Protein AF-A0A174PQ13-F1 (afdb_monomer)

Solvent-accessible surface area (backbone atoms only — not comparable to full-atom values): 3410 Å² total; per-residue (Å²): 140,51,42,50,70,56,51,54,54,50,54,55,48,52,41,53,77,70,67,51,51,72,66,56,50,50,53,54,50,54,52,50,51,54,51,53,52,46,37,38,72,75,70,66,43,61,40,53,87,72,66,49,74,90,75,67,126

Sequence (57 aa):
MFLLEDLLKEFKYDMKIRNLTPRTIKTSYNSTVKFLKYYENKLKIIELEEIIHLHIK

Secondary structure (DSSP, 8-state):
--BHHHHHHHHHHHHHHTT--HHHHHHHHHHHHHHHHHIIIII---BGGG--GGG--

Organism: NCBI:txid1561

Radius of gyration: 12.11 Å; Cα contacts (8 Å, |Δi|>4): 33; chains: 1; bounding box: 27×22×31 Å

Foldseek 3Di:
DAFLVNVLVVLLVVCVVVVHDPVVSVVVSVVSVVVQVCCCPPVVDGHPVPDDPVSPD

pLDDT: mean 90.62, std 7.03, range [63.38, 97.88]

Structure (mmCIF, N/CA/C/O backbone):
data_AF-A0A174PQ13-F1
#
_entry.id   AF-A0A174PQ13-F1
#
loop_
_atom_site.group_PDB
_atom_site.id
_atom_site.type_symbol
_atom_site.label_atom_id
_atom_site.label_alt_id
_atom_site.label_comp_id
_atom_site.label_asym_id
_atom_site.label_entity_id
_atom_site.label_seq_id
_atom_site.pdbx_PDB_ins_code
_atom_site.Cartn_x
_atom_site.Cartn_y
_atom_site.Cartn_z
_atom_site.occupancy
_atom_site.B_iso_or_equiv
_atom_site.auth_seq_id
_atom_site.auth_comp_id
_atom_site.auth_asym_id
_atom_site.auth_atom_id
_atom_site.pdbx_PDB_model_num
ATOM 1 N N . MET A 1 1 ? -16.445 -7.351 -0.323 1.00 68.81 1 MET A N 1
ATOM 2 C CA . MET A 1 1 ? -15.687 -6.985 0.874 1.00 68.81 1 MET A CA 1
ATOM 3 C C . MET A 1 1 ? -14.225 -7.112 0.535 1.00 68.81 1 MET A C 1
ATOM 5 O O . MET A 1 1 ? -13.708 -8.223 0.455 1.00 68.81 1 MET A O 1
ATOM 9 N N . PHE A 1 2 ? -13.627 -5.988 0.161 1.00 82.69 2 PHE A N 1
ATOM 10 C CA . PHE A 1 2 ? -12.298 -5.937 -0.423 1.00 82.69 2 PHE A CA 1
ATOM 11 C C . PHE A 1 2 ? -11.333 -5.308 0.579 1.00 82.69 2 PHE A C 1
ATOM 13 O O . PHE A 1 2 ? -11.487 -4.145 0.954 1.00 82.69 2 PHE A O 1
ATOM 20 N N . LEU A 1 3 ? -10.348 -6.077 1.045 1.00 91.38 3 LEU A N 1
ATOM 21 C CA . LEU A 1 3 ? -9.411 -5.598 2.058 1.00 91.38 3 LEU A CA 1
ATOM 22 C C . LEU A 1 3 ? -8.463 -4.554 1.467 1.00 91.38 3 LEU A C 1
ATOM 24 O O . LEU A 1 3 ? -7.983 -4.681 0.336 1.00 91.38 3 LEU A O 1
ATOM 28 N N . LEU A 1 4 ? -8.113 -3.547 2.269 1.00 89.56 4 LEU A N 1
ATOM 29 C CA . LEU A 1 4 ? -7.146 -2.521 1.867 1.00 89.56 4 LEU A CA 1
ATOM 30 C C . LEU A 1 4 ? -5.776 -3.118 1.500 1.00 89.56 4 LEU A C 1
ATOM 32 O O . LEU A 1 4 ? -5.072 -2.597 0.633 1.00 89.56 4 LEU A O 1
ATOM 36 N N . GLU A 1 5 ? -5.399 -4.244 2.106 1.00 88.06 5 GLU A N 1
ATOM 37 C CA . GLU A 1 5 ? -4.177 -4.965 1.742 1.00 88.06 5 GLU A CA 1
ATOM 38 C C . GLU A 1 5 ? -4.227 -5.562 0.330 1.00 88.06 5 GLU A C 1
ATOM 40 O O . GLU A 1 5 ? -3.217 -5.551 -0.381 1.00 88.06 5 GLU A O 1
ATOM 45 N N . ASP A 1 6 ? -5.386 -6.063 -0.095 1.00 91.62 6 ASP A N 1
ATOM 46 C CA . ASP A 1 6 ? -5.561 -6.642 -1.426 1.00 91.62 6 ASP A CA 1
ATOM 47 C C . ASP A 1 6 ? -5.578 -5.549 -2.499 1.00 91.62 6 ASP A C 1
ATOM 49 O O . ASP A 1 6 ? -4.904 -5.686 -3.524 1.00 91.62 6 ASP A O 1
ATOM 53 N N . LEU A 1 7 ? -6.175 -4.390 -2.194 1.00 91.12 7 LEU A N 1
ATOM 54 C CA . LEU A 1 7 ? -6.065 -3.179 -3.014 1.00 91.12 7 LEU A CA 1
ATOM 55 C C . LEU A 1 7 ? -4.613 -2.783 -3.262 1.00 91.12 7 LEU A C 1
ATOM 57 O O . LEU A 1 7 ? -4.241 -2.415 -4.375 1.00 91.12 7 LEU A O 1
ATOM 61 N N . LEU A 1 8 ? -3.762 -2.870 -2.243 1.00 93.00 8 LEU A N 1
ATOM 62 C CA . LEU A 1 8 ? -2.359 -2.500 -2.373 1.00 93.00 8 LEU A CA 1
ATOM 63 C C . LEU A 1 8 ? -1.597 -3.438 -3.334 1.00 93.00 8 LEU A C 1
ATOM 65 O O . LEU A 1 8 ? -0.703 -2.992 -4.068 1.00 93.00 8 LEU A O 1
ATOM 69 N N . LYS A 1 9 ? -1.948 -4.732 -3.350 1.00 93.12 9 LYS A N 1
ATOM 70 C CA . LYS A 1 9 ? -1.381 -5.724 -4.278 1.00 93.12 9 LYS A CA 1
ATOM 71 C C . LYS A 1 9 ? -1.827 -5.440 -5.710 1.00 93.12 9 LYS A C 1
ATOM 73 O O . LYS A 1 9 ? -0.970 -5.375 -6.596 1.00 93.12 9 LYS A O 1
ATOM 78 N N . GLU A 1 10 ? -3.122 -5.214 -5.922 1.00 93.81 10 GLU A N 1
ATOM 79 C CA . GLU A 1 10 ? -3.676 -4.877 -7.238 1.00 93.81 10 GLU A CA 1
ATOM 80 C C . GLU A 1 10 ? -3.118 -3.559 -7.768 1.00 93.81 10 GLU A C 1
ATOM 82 O O . GLU A 1 10 ? -2.649 -3.500 -8.901 1.00 93.81 10 GLU A O 1
ATOM 87 N N . PHE A 1 11 ? -3.035 -2.534 -6.921 1.00 94.12 11 PHE A N 1
ATOM 88 C CA . PHE A 1 11 ? -2.454 -1.241 -7.272 1.00 94.12 11 PHE A CA 1
ATOM 89 C C . PHE A 1 11 ? -1.010 -1.378 -7.769 1.00 94.12 11 PHE A C 1
ATOM 91 O O . PHE A 1 11 ? -0.614 -0.787 -8.776 1.00 94.12 11 PHE A O 1
ATOM 98 N N . LYS A 1 12 ? -0.197 -2.203 -7.098 1.00 95.75 12 LYS A N 1
ATOM 99 C CA . LYS A 1 12 ? 1.173 -2.487 -7.542 1.00 95.75 12 LYS A CA 1
ATOM 100 C C . LYS A 1 12 ? 1.204 -3.239 -8.871 1.00 95.75 12 LYS A C 1
ATOM 102 O O . LYS A 1 12 ? 2.117 -3.01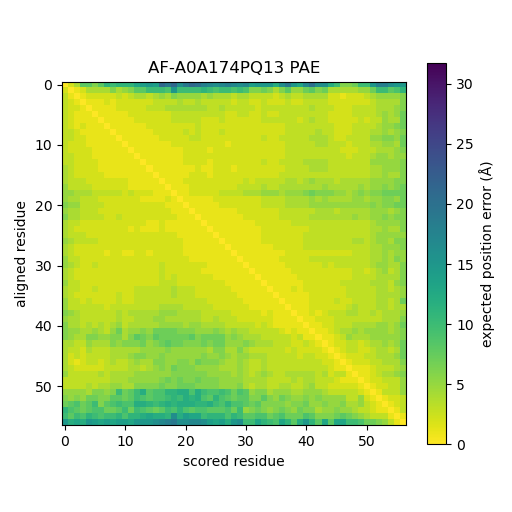0 -9.666 1.00 95.75 12 LYS A O 1
ATOM 107 N N . TYR A 1 13 ? 0.273 -4.163 -9.080 1.00 96.81 13 TYR A N 1
ATOM 108 C CA . TYR A 1 13 ? 0.185 -4.961 -10.297 1.00 96.81 13 TYR A CA 1
ATOM 109 C C . TYR A 1 13 ? -0.251 -4.116 -11.505 1.00 96.81 13 TYR A C 1
ATOM 111 O O . TYR A 1 13 ? 0.427 -4.158 -12.530 1.00 96.81 13 TYR A O 1
ATOM 119 N N . ASP A 1 14 ? -1.264 -3.259 -11.355 1.00 97.06 14 ASP A N 1
ATOM 120 C CA . ASP A 1 14 ? -1.701 -2.300 -12.382 1.00 97.06 14 ASP A CA 1
AT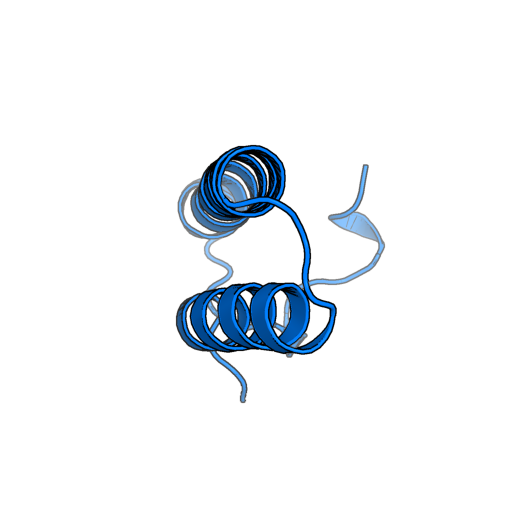OM 121 C C . ASP A 1 14 ? -0.545 -1.403 -12.843 1.00 97.06 14 ASP A C 1
ATOM 123 O O . ASP A 1 14 ? -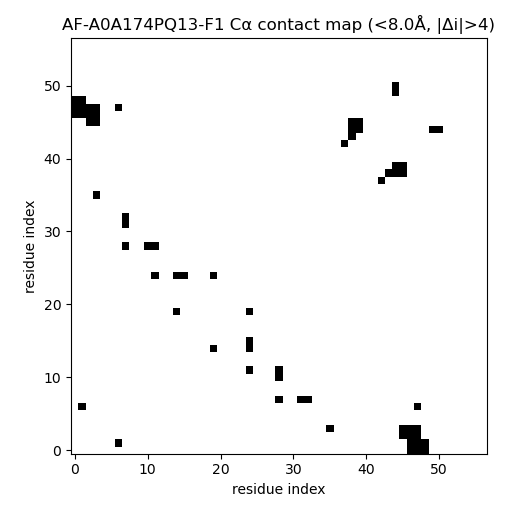0.238 -1.301 -14.032 1.00 97.06 14 ASP A O 1
ATOM 127 N N . MET A 1 15 ? 0.197 -0.828 -11.892 1.00 97.31 15 MET A N 1
ATOM 128 C CA . MET A 1 15 ? 1.348 0.011 -12.220 1.00 97.31 15 MET A CA 1
ATOM 129 C C . MET A 1 15 ? 2.443 -0.734 -13.003 1.00 97.31 15 MET A C 1
ATOM 131 O O . MET A 1 15 ? 3.144 -0.115 -13.809 1.00 97.31 15 MET A O 1
ATOM 135 N N . LYS A 1 16 ? 2.604 -2.047 -12.780 1.00 97.06 16 LYS A N 1
ATOM 136 C CA . LYS A 1 16 ? 3.525 -2.880 -13.569 1.00 97.06 16 LYS A CA 1
ATOM 137 C C . LYS A 1 16 ? 3.001 -3.108 -14.982 1.00 97.06 16 LYS A C 1
ATOM 139 O O . LYS A 1 16 ? 3.785 -2.975 -15.913 1.00 97.06 16 LYS A O 1
ATOM 144 N N . ILE A 1 17 ? 1.710 -3.410 -15.146 1.00 97.88 17 ILE A N 1
ATOM 145 C CA . ILE A 1 17 ? 1.087 -3.574 -16.472 1.00 97.88 17 ILE A CA 1
ATOM 146 C C . ILE A 1 17 ? 1.225 -2.288 -17.293 1.00 97.88 17 ILE A C 1
ATOM 148 O O . ILE A 1 17 ? 1.510 -2.326 -18.486 1.00 97.88 17 ILE A O 1
ATOM 152 N N . ARG A 1 18 ? 1.109 -1.135 -16.633 1.00 97.25 18 ARG A N 1
ATOM 153 C CA . ARG A 1 18 ? 1.283 0.190 -17.240 1.00 97.25 18 ARG A CA 1
ATOM 154 C C . ARG A 1 18 ? 2.741 0.558 -17.540 1.00 97.25 18 ARG A C 1
ATOM 156 O O . ARG A 1 18 ? 2.998 1.689 -17.943 1.00 97.25 18 ARG A O 1
ATOM 163 N N . ASN A 1 19 ? 3.691 -0.358 -17.330 1.00 96.69 19 ASN A N 1
ATOM 164 C CA . ASN A 1 19 ? 5.126 -0.156 -17.544 1.00 96.69 19 ASN A CA 1
ATOM 165 C C . ASN A 1 19 ? 5.687 1.090 -16.831 1.00 96.69 19 ASN A C 1
ATOM 167 O O . ASN A 1 19 ? 6.589 1.761 -17.339 1.00 96.69 19 ASN A O 1
ATOM 171 N N . LEU A 1 20 ? 5.172 1.417 -15.637 1.00 96.69 20 LEU A N 1
ATOM 172 C CA . LEU A 1 20 ? 5.740 2.501 -14.837 1.00 96.69 20 LEU A CA 1
ATOM 173 C C . LEU A 1 20 ? 7.151 2.138 -14.368 1.00 96.69 20 LEU A C 1
ATOM 175 O O . LEU A 1 20 ? 7.470 0.978 -14.099 1.00 96.69 20 LEU A O 1
ATOM 179 N N . THR A 1 21 ? 8.004 3.152 -14.209 1.00 97.62 21 THR A N 1
ATOM 180 C CA . THR A 1 21 ? 9.375 2.907 -13.749 1.00 97.62 21 THR A CA 1
ATOM 181 C C . THR A 1 21 ? 9.377 2.284 -12.346 1.00 97.62 21 THR A C 1
ATOM 183 O O . THR A 1 21 ? 8.543 2.654 -11.509 1.00 97.62 21 THR A O 1
ATOM 186 N N . PRO A 1 22 ? 10.348 1.413 -12.011 1.00 97.19 22 PRO A N 1
ATOM 187 C CA . PRO A 1 22 ? 10.460 0.841 -10.668 1.00 97.19 22 PRO A CA 1
ATOM 188 C C . PRO A 1 22 ? 10.505 1.902 -9.560 1.00 97.19 22 PRO A C 1
ATOM 190 O O . PRO A 1 22 ? 9.961 1.696 -8.474 1.00 97.19 22 PRO A O 1
ATOM 193 N N . ARG A 1 23 ? 11.113 3.063 -9.847 1.00 97.25 23 ARG A N 1
ATOM 194 C CA . ARG A 1 23 ? 11.140 4.216 -8.941 1.00 97.25 23 ARG A CA 1
ATOM 195 C C . ARG A 1 23 ? 9.735 4.762 -8.698 1.00 97.25 23 ARG A C 1
ATOM 197 O O . ARG A 1 23 ? 9.360 4.930 -7.542 1.00 97.25 23 ARG A O 1
ATOM 204 N N . THR A 1 24 ? 8.968 5.009 -9.758 1.00 96.75 24 THR A N 1
ATOM 205 C CA . THR A 1 24 ? 7.581 5.488 -9.661 1.00 96.75 24 THR A CA 1
ATOM 206 C C . THR A 1 24 ? 6.717 4.495 -8.889 1.00 96.75 24 THR A C 1
ATOM 208 O O . THR A 1 24 ? 6.063 4.889 -7.929 1.00 96.75 24 THR A O 1
ATOM 211 N N . ILE A 1 25 ? 6.793 3.204 -9.230 1.00 97.31 25 ILE A N 1
ATOM 212 C CA . ILE A 1 25 ? 6.061 2.131 -8.540 1.00 97.31 25 ILE A CA 1
ATOM 213 C C . ILE A 1 25 ? 6.370 2.146 -7.043 1.00 97.31 25 ILE A C 1
ATOM 215 O O . ILE A 1 25 ? 5.456 2.120 -6.223 1.00 97.31 25 ILE A O 1
ATOM 219 N N . LYS A 1 26 ? 7.655 2.214 -6.673 1.00 96.38 26 LYS A N 1
ATOM 220 C CA . LYS A 1 26 ? 8.090 2.230 -5.271 1.00 96.38 26 LYS A CA 1
ATOM 221 C C . LYS A 1 26 ? 7.573 3.459 -4.526 1.00 96.38 26 LYS A C 1
ATOM 223 O O . LYS A 1 26 ? 7.082 3.319 -3.409 1.00 96.38 26 LYS A O 1
ATOM 228 N N . THR A 1 27 ? 7.688 4.645 -5.121 1.00 97.06 27 THR A N 1
ATOM 229 C CA . THR A 1 27 ? 7.218 5.890 -4.502 1.00 97.06 27 THR A CA 1
ATOM 230 C C . THR A 1 27 ? 5.710 5.852 -4.282 1.00 97.06 27 THR A C 1
ATOM 232 O O . THR A 1 27 ? 5.268 6.041 -3.151 1.00 97.06 27 THR A O 1
ATOM 235 N N . SER A 1 28 ? 4.934 5.538 -5.322 1.00 95.62 28 SER A N 1
ATOM 236 C CA . SER A 1 28 ? 3.474 5.464 -5.236 1.00 95.62 28 SER A CA 1
ATOM 237 C C . SER A 1 28 ? 3.025 4.403 -4.236 1.00 95.62 28 SER A C 1
ATOM 239 O O . SER A 1 28 ? 2.228 4.702 -3.357 1.00 95.62 28 SER A O 1
ATOM 241 N N . TYR A 1 29 ? 3.601 3.197 -4.289 1.00 95.81 29 TYR A N 1
ATOM 242 C CA . TYR A 1 29 ? 3.296 2.120 -3.343 1.00 95.81 29 TYR A CA 1
ATOM 243 C C . TYR A 1 29 ? 3.548 2.541 -1.892 1.00 95.81 29 TYR A C 1
ATOM 245 O O . TYR A 1 29 ? 2.691 2.354 -1.036 1.00 95.81 29 TYR A O 1
ATOM 253 N N . ASN A 1 30 ? 4.701 3.150 -1.606 1.00 95.75 30 ASN A N 1
ATOM 254 C CA . ASN A 1 30 ? 5.036 3.585 -0.251 1.00 95.75 30 ASN A CA 1
ATOM 255 C C . ASN A 1 30 ? 4.099 4.689 0.258 1.00 95.75 30 ASN A C 1
ATOM 257 O O . ASN A 1 30 ? 3.754 4.693 1.441 1.00 95.75 30 ASN A O 1
ATOM 261 N N . SER A 1 31 ? 3.695 5.618 -0.611 1.00 94.38 31 SER A N 1
ATOM 262 C CA . SER A 1 31 ? 2.712 6.649 -0.271 1.00 94.38 31 SER A CA 1
ATOM 263 C C . SER A 1 31 ? 1.348 6.031 0.035 1.00 94.38 31 SER A C 1
ATOM 265 O O . SER A 1 31 ? 0.772 6.331 1.079 1.00 94.38 31 SER A O 1
ATOM 267 N N . THR A 1 32 ? 0.881 5.100 -0.800 1.00 93.62 32 THR A N 1
ATOM 268 C CA . THR A 1 32 ? -0.384 4.388 -0.582 1.00 93.62 32 THR A CA 1
ATOM 269 C C . THR A 1 32 ? -0.346 3.550 0.697 1.00 93.62 32 THR A C 1
ATOM 271 O O . THR A 1 32 ? -1.281 3.616 1.480 1.00 93.62 32 THR A O 1
ATOM 274 N N . VAL A 1 33 ? 0.753 2.847 1.001 1.00 94.50 33 VAL A N 1
ATOM 275 C CA . VAL A 1 33 ? 0.912 2.117 2.279 1.00 94.50 33 VAL A CA 1
ATOM 276 C C . VAL A 1 33 ? 0.729 3.040 3.478 1.00 94.50 33 VAL A C 1
ATOM 278 O O . VAL A 1 33 ? 0.038 2.686 4.430 1.00 94.50 33 VAL A O 1
ATOM 281 N N . LYS A 1 34 ? 1.361 4.219 3.462 1.00 92.75 34 LYS A N 1
ATOM 282 C CA . LYS A 1 34 ? 1.235 5.186 4.561 1.00 92.75 34 LYS A CA 1
ATOM 283 C C . LYS A 1 34 ? -0.200 5.681 4.705 1.00 92.75 34 LYS A C 1
ATOM 285 O O . LYS A 1 34 ? -0.671 5.819 5.829 1.00 92.75 34 LYS A O 1
ATOM 290 N N . PHE A 1 35 ? -0.871 5.918 3.581 1.00 89.69 35 PHE A N 1
ATOM 291 C CA . PHE A 1 35 ? -2.276 6.294 3.553 1.00 89.69 35 PHE A CA 1
ATOM 292 C C . PHE A 1 35 ? -3.147 5.188 4.157 1.00 89.69 35 PHE A C 1
ATOM 294 O O . PHE A 1 35 ? -3.798 5.429 5.161 1.00 89.69 35 PHE A O 1
ATOM 301 N N . LEU A 1 36 ? -3.075 3.949 3.669 1.00 90.19 36 LEU A N 1
ATOM 302 C CA . LEU A 1 36 ? -3.890 2.845 4.195 1.00 90.19 36 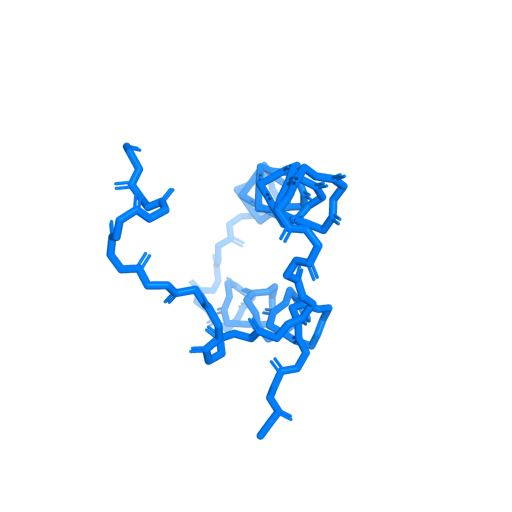LEU A CA 1
ATOM 303 C C . LEU A 1 36 ? -3.622 2.571 5.682 1.00 90.19 36 LEU A C 1
ATOM 305 O O . LEU A 1 36 ? -4.559 2.415 6.457 1.00 90.19 36 LEU A O 1
ATOM 309 N N . LYS A 1 37 ? -2.359 2.639 6.124 1.00 90.62 37 LYS A N 1
ATOM 310 C CA . LYS A 1 37 ? -2.018 2.530 7.551 1.00 90.62 37 LYS A CA 1
ATOM 311 C C . LYS A 1 37 ? -2.613 3.648 8.398 1.00 90.62 37 LYS A C 1
ATOM 313 O O . LYS A 1 37 ? -2.898 3.426 9.572 1.00 90.62 37 LYS A O 1
ATOM 318 N N . TYR A 1 38 ? -2.762 4.857 7.860 1.00 89.62 38 TYR A N 1
ATOM 319 C CA . TYR A 1 38 ? -3.450 5.930 8.574 1.00 89.62 38 TYR A CA 1
ATOM 320 C C . TYR A 1 38 ? -4.920 5.561 8.803 1.00 89.62 38 TYR A C 1
ATOM 322 O O . TYR A 1 38 ? -5.394 5.680 9.931 1.00 89.62 38 TYR A O 1
ATOM 330 N N . TYR A 1 39 ? -5.603 5.045 7.781 1.00 86.69 39 TYR A N 1
ATOM 331 C CA . TYR A 1 39 ? -7.001 4.613 7.867 1.00 86.69 39 TYR A CA 1
ATOM 332 C C . TYR A 1 39 ? -7.184 3.467 8.861 1.00 86.69 39 TYR A C 1
ATOM 334 O O . TYR A 1 39 ? -8.005 3.570 9.772 1.00 86.69 39 TYR A O 1
ATOM 342 N N . GLU A 1 40 ? -6.343 2.443 8.771 1.00 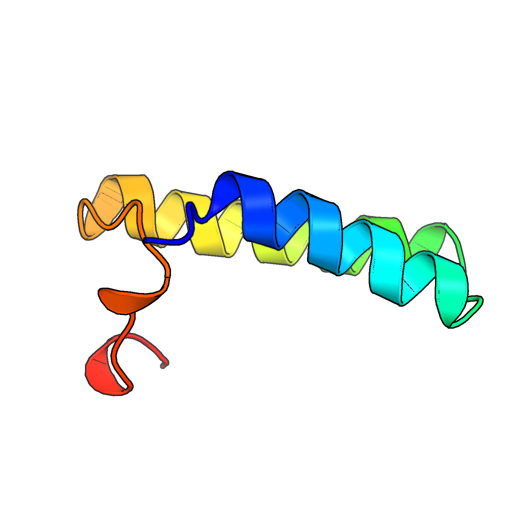88.50 40 GLU A N 1
ATOM 343 C CA . GLU A 1 40 ? -6.373 1.295 9.676 1.00 88.50 40 GLU A CA 1
ATOM 344 C C . GLU A 1 40 ? -6.141 1.716 11.137 1.00 88.50 40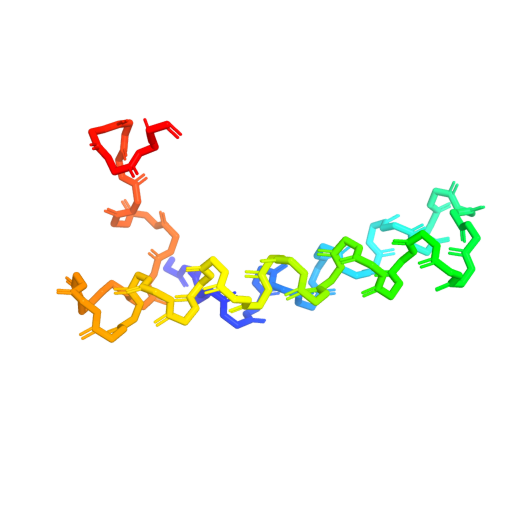 GLU A C 1
ATOM 346 O O . GLU A 1 40 ? -6.873 1.327 12.046 1.00 88.50 40 GLU A O 1
ATOM 351 N N . ASN A 1 41 ? -5.144 2.569 11.394 1.00 89.81 41 ASN A N 1
ATOM 352 C CA . ASN A 1 41 ? -4.782 2.918 12.767 1.00 89.81 41 ASN A CA 1
ATOM 353 C C . ASN A 1 41 ? -5.694 3.981 13.388 1.00 89.81 41 ASN A C 1
ATOM 355 O O . ASN A 1 41 ? -5.985 3.896 14.584 1.00 89.81 41 ASN A O 1
ATOM 359 N N . LYS A 1 42 ? -6.109 4.992 12.613 1.00 88.62 42 LYS A N 1
ATOM 360 C CA . LYS A 1 42 ? -6.893 6.132 13.115 1.00 88.62 42 LYS A CA 1
ATOM 361 C C . LYS A 1 42 ? -8.392 5.933 12.982 1.00 88.62 42 LYS A C 1
ATOM 363 O O . LYS A 1 42 ? -9.109 6.297 13.906 1.00 88.62 42 LYS A O 1
ATOM 368 N N . LEU A 1 43 ? -8.842 5.394 11.854 1.00 84.88 43 LEU A N 1
ATOM 369 C CA . LEU A 1 43 ? -10.262 5.263 11.531 1.00 84.88 43 LEU A CA 1
ATOM 370 C C . LEU A 1 43 ? -10.781 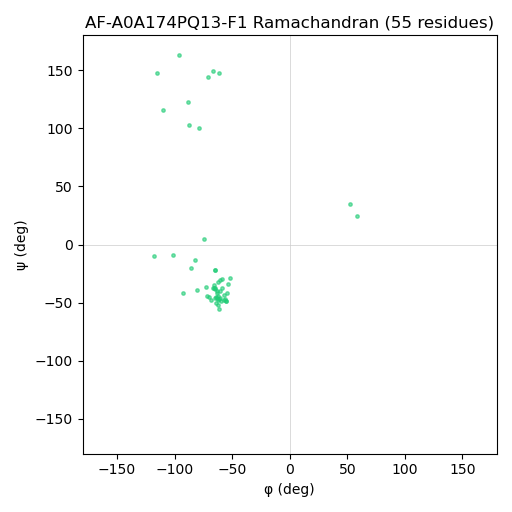3.837 11.757 1.00 84.88 43 LEU A C 1
ATOM 372 O O . LEU A 1 43 ? -11.987 3.640 11.727 1.00 84.88 43 LEU A O 1
ATOM 376 N N . LYS A 1 44 ? -9.884 2.871 12.026 1.00 89.56 44 LYS A N 1
ATOM 377 C CA . LYS A 1 44 ? -10.203 1.437 12.169 1.00 89.56 44 LYS A CA 1
ATOM 378 C C . LYS A 1 44 ? -10.859 0.836 10.924 1.00 89.56 44 LYS A C 1
ATOM 380 O O . LYS A 1 44 ? -11.521 -0.186 11.023 1.00 89.56 44 LYS A O 1
ATOM 385 N N . ILE A 1 45 ? -10.605 1.454 9.773 1.00 89.81 45 ILE A N 1
ATOM 386 C CA . ILE A 1 45 ? -11.104 1.017 8.474 1.00 89.81 45 ILE A CA 1
ATOM 387 C C . ILE A 1 45 ? -10.118 0.017 7.879 1.00 89.81 45 ILE A C 1
ATOM 389 O O . ILE A 1 45 ? -8.941 0.347 7.703 1.00 89.81 45 ILE A O 1
ATOM 393 N N . ILE A 1 46 ? -10.599 -1.185 7.572 1.00 90.38 46 ILE A N 1
ATOM 394 C CA . ILE A 1 46 ? -9.802 -2.272 6.970 1.00 90.38 46 ILE A CA 1
ATOM 395 C C . ILE A 1 46 ? -10.319 -2.693 5.591 1.00 90.38 46 ILE A C 1
ATOM 397 O O . ILE A 1 46 ? -9.629 -3.411 4.861 1.00 90.38 46 ILE A O 1
ATOM 401 N N . GLU A 1 47 ? -11.492 -2.194 5.210 1.00 91.19 47 GLU A N 1
ATOM 402 C CA . GLU A 1 47 ? -12.171 -2.495 3.956 1.00 91.19 47 GLU A CA 1
ATOM 403 C C . GLU A 1 47 ? -12.283 -1.258 3.070 1.00 91.19 47 GLU A C 1
ATOM 405 O O . GLU A 1 47 ? -12.412 -0.126 3.539 1.00 91.19 47 GLU A O 1
ATOM 410 N N . LEU A 1 48 ? -12.241 -1.476 1.758 1.00 87.31 48 LEU A N 1
ATOM 411 C CA . LEU A 1 48 ? -12.383 -0.406 0.778 1.00 87.31 48 LEU A CA 1
ATOM 412 C C . LEU A 1 48 ? -13.772 0.234 0.837 1.00 87.31 48 LEU A C 1
ATOM 414 O O . LEU A 1 48 ? -13.895 1.449 0.707 1.00 87.31 48 LEU A O 1
ATOM 418 N N . GLU A 1 49 ? -14.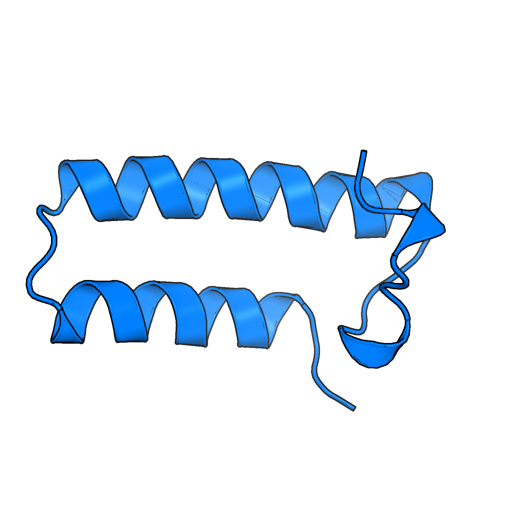808 -0.573 1.048 1.00 88.56 49 GLU A N 1
ATOM 419 C CA . GLU A 1 49 ? -16.205 -0.140 1.069 1.00 88.56 49 GLU A CA 1
ATOM 420 C C . GLU A 1 49 ? -16.523 0.832 2.225 1.00 88.56 49 GLU A C 1
ATOM 422 O O . GLU A 1 49 ? -17.457 1.628 2.128 1.00 88.56 49 GLU A O 1
ATOM 427 N N . GLU A 1 50 ? -15.717 0.827 3.288 1.00 88.12 50 GLU A N 1
ATOM 428 C CA . GLU A 1 50 ? -15.830 1.746 4.427 1.00 88.12 50 GLU A CA 1
ATOM 429 C C . GLU A 1 50 ? -15.164 3.114 4.159 1.00 88.12 50 GLU A C 1
ATOM 431 O O . GLU A 1 50 ? -15.381 4.090 4.889 1.00 88.12 50 GLU A O 1
ATOM 436 N N . ILE A 1 51 ? -14.351 3.227 3.100 1.00 85.81 51 ILE A N 1
ATOM 437 C CA . ILE A 1 51 ? -13.746 4.495 2.688 1.00 85.81 51 ILE A CA 1
ATOM 438 C C . ILE A 1 51 ? -14.781 5.329 1.928 1.00 85.81 51 ILE A C 1
ATOM 440 O O . ILE A 1 51 ? -15.003 5.162 0.731 1.00 85.81 51 IL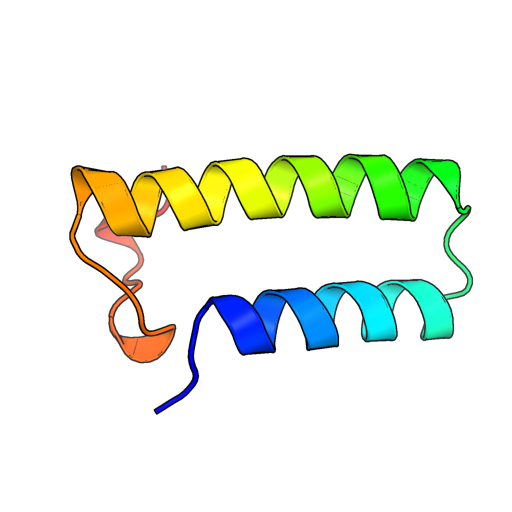E A O 1
ATOM 444 N N . ILE A 1 52 ? -15.377 6.296 2.623 1.00 85.81 52 ILE A N 1
ATOM 445 C CA . ILE A 1 52 ? -16.267 7.297 2.025 1.00 85.81 52 ILE A CA 1
ATOM 446 C C . ILE A 1 52 ? -15.533 8.604 1.702 1.00 85.81 52 ILE A C 1
ATOM 448 O O . ILE A 1 52 ? -14.474 8.906 2.251 1.00 85.81 52 ILE A O 1
ATOM 452 N N . HIS A 1 53 ? -16.147 9.430 0.850 1.00 80.50 53 HIS A N 1
ATOM 453 C CA . HIS A 1 53 ? -15.624 10.736 0.427 1.00 80.50 53 HIS A CA 1
ATOM 454 C C . HIS A 1 53 ? -15.229 11.664 1.591 1.00 80.50 53 HIS A C 1
ATOM 456 O O . HIS A 1 53 ? -14.305 12.453 1.441 1.00 80.50 53 HIS A O 1
ATOM 462 N N . LEU A 1 54 ? -15.869 11.543 2.761 1.00 81.19 54 LEU A N 1
ATOM 463 C CA . LEU A 1 54 ? -15.532 12.328 3.958 1.00 81.19 54 LEU A CA 1
ATOM 464 C C . LEU A 1 54 ? -14.132 12.031 4.516 1.00 81.19 54 LEU A C 1
ATOM 466 O O . LEU A 1 54 ? -13.572 12.852 5.242 1.00 81.19 54 LEU A O 1
ATOM 470 N N . HIS A 1 55 ? -13.568 10.866 4.202 1.00 78.50 55 HIS A N 1
ATOM 471 C CA . HIS A 1 55 ? -12.229 10.488 4.641 1.00 78.50 55 HIS A CA 1
ATOM 472 C C . HIS A 1 55 ? -11.132 11.018 3.700 1.00 78.50 55 HIS A C 1
ATOM 474 O O . HIS A 1 55 ? -9.976 11.153 4.109 1.00 78.50 55 HIS A O 1
ATOM 480 N N . ILE A 1 56 ? -11.489 11.366 2.460 1.00 74.81 56 ILE A N 1
ATOM 481 C CA . ILE A 1 56 ? -10.573 11.870 1.436 1.00 74.81 56 ILE A CA 1
ATOM 482 C C . ILE A 1 56 ? -10.463 13.393 1.601 1.00 74.81 56 ILE A C 1
ATOM 484 O O . ILE A 1 56 ? -11.373 14.129 1.228 1.00 74.81 56 ILE A O 1
ATOM 488 N N . LYS A 1 57 ? -9.359 13.853 2.199 1.00 63.38 57 LYS A N 1
ATOM 489 C CA . LYS A 1 57 ? -9.011 15.276 2.341 1.00 63.38 57 LYS A CA 1
ATOM 490 C C . LYS A 1 57 ? -7.982 15.716 1.314 1.00 63.38 57 LYS A C 1
ATOM 492 O O . LYS A 1 57 ? -7.052 14.921 1.051 1.00 63.38 57 LYS A O 1
#

Mean predicted aligned error: 3.64 Å